Protein AF-A0A401TQN2-F1 (afdb_monomer_lite)

Sequence (87 aa):
DALDTAETLKAQFPRLVIEASGGISKDTLSQYFSPHIDIISLGYLTQHYAAVDFSLKIVGETELGNGEAQGATLGPDAAASRRDFAF

Foldseek 3Di:
DLQVVLVVCCVVPVPDAAEDEDPDDPVCVVVPDDPSHDYYDDPCVPPPDDDDDDDDDDDDPVVPPDDDPDDDDDDPPPPDDPDDDDD

Radius of gyration: 26.06 Å; chains: 1; bounding box: 50×26×66 Å

Organism: Chiloscyllium punctatum (NCBI:txid137246)

pLDDT: mean 80.33, std 21.63, range [39.19, 98.44]

Secondary structure (DSSP, 8-state):
-HHHHHHHHHHH-TT---EE-SS--TTTGGGG--TT--EE--THHHHSPPPP--------GGGSSS---------S-TTS-------

InterPro domains:
  IPR002638 Quinolinate phosphoribosyl transferase, C-terminal [PF01729] (5-57)
  IPR013785 Aldolase-type TIM barrel [G3DSA:3.20.20.70] (1-48)
  IPR027277 Nicotinate-nucleotide pyrophosphorylase/Putative pyrophosphorylase ModD [PTHR32179] (5-63)
  IPR036068 Nicotinate phosphoribosyltransferase-like, C-terminal [SSF51690] (5-59)

Structure (mmCIF, N/CA/C/O backbone):
data_AF-A0A401TQN2-F1
#
_entry.id   AF-A0A401TQN2-F1
#
loop_
_atom_site.group_PDB
_atom_site.id
_atom_site.type_symbol
_atom_site.label_atom_id
_atom_site.label_alt_id
_atom_site.label_comp_id
_atom_site.label_asym_id
_atom_site.label_entity_id
_atom_site.label_seq_id
_atom_site.pdbx_PDB_ins_code
_atom_site.Cartn_x
_atom_site.Cartn_y
_atom_site.Cartn_z
_atom_site.occupancy
_atom_site.B_iso_or_equiv
_atom_site.auth_seq_id
_atom_site.auth_comp_id
_atom_site.auth_asym_id
_atom_site.auth_atom_id
_atom_site.pdbx_PDB_model_num
ATOM 1 N N . ASP A 1 1 ? -5.453 -8.956 17.931 1.00 86.31 1 ASP A N 1
ATOM 2 C CA . ASP A 1 1 ? -4.440 -8.765 16.865 1.00 86.31 1 ASP A CA 1
ATOM 3 C C . ASP A 1 1 ? -4.652 -7.394 16.193 1.00 86.31 1 ASP A C 1
ATOM 5 O O . ASP A 1 1 ? -5.300 -6.547 16.805 1.00 86.31 1 ASP A O 1
ATOM 9 N N . ALA A 1 2 ? -4.103 -7.122 14.999 1.00 88.69 2 ALA A N 1
ATOM 10 C CA . ALA A 1 2 ? -4.319 -5.849 14.291 1.00 88.69 2 ALA A CA 1
ATOM 11 C C . ALA A 1 2 ? -5.786 -5.624 13.862 1.00 88.69 2 ALA A C 1
ATOM 13 O O . ALA A 1 2 ? -6.256 -4.487 13.889 1.00 88.69 2 ALA A O 1
ATOM 14 N N . LEU A 1 3 ? -6.512 -6.690 13.512 1.00 95.12 3 LEU A N 1
ATOM 15 C CA . LEU A 1 3 ? -7.915 -6.635 13.102 1.00 95.12 3 LEU A CA 1
ATOM 16 C C . LEU A 1 3 ? -8.823 -6.365 14.303 1.00 95.12 3 LEU A C 1
ATOM 18 O O . LEU A 1 3 ? -9.618 -5.428 14.252 1.00 95.12 3 LEU A O 1
ATOM 22 N N . ASP A 1 4 ? -8.627 -7.092 15.407 1.00 97.31 4 ASP A N 1
ATOM 23 C CA . ASP A 1 4 ? -9.390 -6.876 16.649 1.00 97.31 4 ASP A CA 1
ATOM 24 C C . ASP A 1 4 ? -9.188 -5.452 17.185 1.00 97.31 4 ASP A C 1
ATOM 26 O O . ASP A 1 4 ? -10.102 -4.807 17.707 1.00 97.31 4 ASP A O 1
ATOM 30 N N . THR A 1 5 ? -7.955 -4.946 17.061 1.00 97.62 5 THR A N 1
ATOM 31 C CA . THR A 1 5 ? -7.612 -3.586 17.489 1.00 97.62 5 THR A CA 1
ATOM 32 C C . THR A 1 5 ? -8.339 -2.561 16.622 1.00 97.62 5 THR A C 1
ATOM 34 O O . THR A 1 5 ? -8.904 -1.607 17.156 1.00 97.62 5 THR A O 1
ATOM 37 N N . ALA A 1 6 ? -8.367 -2.760 15.301 1.00 97.81 6 ALA A N 1
ATOM 38 C CA . ALA A 1 6 ? -9.067 -1.870 14.381 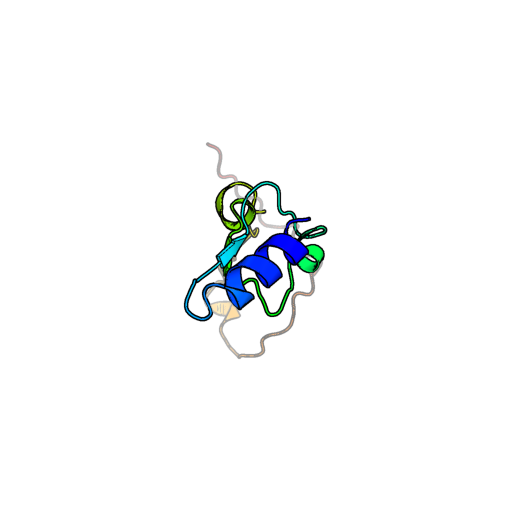1.00 97.81 6 ALA A CA 1
ATOM 39 C C . ALA A 1 6 ? -10.583 -1.854 14.635 1.00 97.81 6 ALA A C 1
ATOM 41 O O . ALA A 1 6 ? -11.178 -0.777 14.697 1.00 97.81 6 ALA A O 1
ATOM 42 N N . GLU A 1 7 ? -11.196 -3.020 14.856 1.00 98.12 7 GLU A N 1
ATOM 43 C CA . GLU A 1 7 ? -12.613 -3.136 15.221 1.00 98.12 7 GLU A CA 1
ATOM 44 C C . GLU A 1 7 ? -12.916 -2.384 16.523 1.00 98.12 7 GLU A C 1
ATOM 46 O O . GLU A 1 7 ? -13.803 -1.527 16.562 1.00 98.12 7 GLU A O 1
ATOM 51 N N . THR A 1 8 ? -12.123 -2.635 17.569 1.00 98.44 8 THR A N 1
ATOM 52 C CA . THR A 1 8 ? -12.290 -1.987 18.878 1.00 98.44 8 THR A CA 1
ATOM 53 C C . THR A 1 8 ? -12.197 -0.465 18.767 1.00 98.44 8 THR A C 1
ATOM 55 O O . THR A 1 8 ? -13.016 0.263 19.335 1.00 98.44 8 THR A O 1
ATOM 58 N N . LEU A 1 9 ? -11.219 0.037 18.009 1.00 98.19 9 LEU A N 1
ATOM 59 C CA . LEU A 1 9 ? -11.025 1.471 17.817 1.00 98.19 9 LEU A CA 1
ATOM 60 C C . LEU A 1 9 ? -12.152 2.105 16.997 1.00 98.19 9 LEU A C 1
ATOM 62 O O . LEU A 1 9 ? -12.626 3.178 17.366 1.00 98.19 9 LEU A O 1
ATOM 66 N N . LYS A 1 10 ? -12.632 1.450 15.934 1.00 98.12 10 LYS A N 1
ATOM 67 C CA . LYS A 1 10 ? -13.781 1.932 15.148 1.00 98.12 10 LYS A CA 1
ATOM 68 C C . LYS A 1 10 ? -15.075 1.935 15.959 1.00 98.12 10 LYS A C 1
ATOM 70 O O . LYS A 1 10 ? -15.875 2.853 15.795 1.00 98.12 10 LYS A O 1
ATOM 75 N N . ALA A 1 11 ? -15.273 0.962 16.850 1.00 98.00 11 ALA A N 1
ATOM 76 C CA . ALA A 1 11 ? -16.435 0.929 17.736 1.00 98.00 11 ALA A CA 1
ATOM 77 C C . ALA A 1 11 ? -16.459 2.133 18.696 1.00 98.00 11 ALA A C 1
ATOM 79 O O . ALA A 1 11 ? -17.513 2.727 18.921 1.00 98.00 11 ALA A O 1
ATOM 80 N N . GLN A 1 12 ? -15.298 2.524 19.232 1.00 98.38 12 GLN A N 1
ATOM 81 C CA . GLN A 1 12 ? -15.178 3.678 20.132 1.00 98.38 12 GLN A CA 1
ATOM 82 C C . GLN A 1 12 ? -15.170 5.016 19.386 1.00 98.38 12 GLN A C 1
ATOM 84 O O . GLN A 1 12 ? -15.725 6.008 19.861 1.00 98.38 12 GLN A O 1
ATOM 89 N N . PHE A 1 13 ? -14.562 5.049 18.201 1.00 98.19 13 PHE A N 1
ATOM 90 C CA . PHE A 1 13 ? -14.377 6.250 17.399 1.00 98.19 13 PHE A CA 1
ATOM 91 C C . PHE A 1 13 ? -14.810 5.988 15.948 1.00 98.19 13 PHE A C 1
ATOM 93 O O . PHE A 1 13 ? -13.962 5.812 15.073 1.00 98.19 13 PHE A O 1
ATOM 100 N N . PRO A 1 14 ? -16.120 6.037 15.635 1.00 96.94 14 PRO A N 1
ATOM 101 C CA . PRO A 1 14 ? -16.633 5.647 14.315 1.00 96.94 14 PRO A CA 1
ATOM 102 C C . PRO A 1 14 ? -16.077 6.447 13.129 1.00 96.94 14 PRO A C 1
ATOM 104 O O . PRO A 1 14 ? -16.120 5.989 11.993 1.00 96.94 14 PRO A O 1
ATOM 107 N N . ARG A 1 15 ? -15.560 7.657 13.381 1.00 97.62 15 ARG A N 1
ATOM 108 C CA . ARG A 1 15 ? -14.969 8.540 12.361 1.00 97.62 15 ARG A CA 1
ATOM 109 C C . ARG A 1 15 ? -13.444 8.442 12.267 1.00 97.62 15 ARG A C 1
ATOM 111 O O . ARG A 1 15 ? -12.853 9.165 11.471 1.00 97.62 15 ARG A O 1
ATO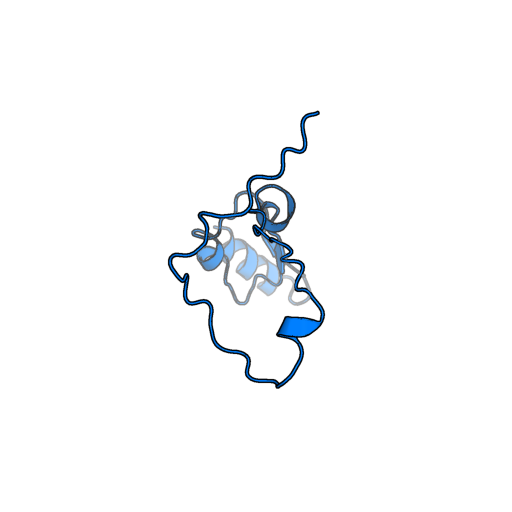M 118 N N . LEU A 1 16 ? -12.805 7.619 13.097 1.00 98.00 16 LEU A N 1
ATOM 119 C CA . LEU A 1 16 ? -11.360 7.423 13.055 1.00 98.00 16 LEU A CA 1
ATOM 120 C C . LEU A 1 16 ? -10.982 6.728 11.747 1.00 98.00 16 LEU A C 1
ATOM 122 O O . LEU A 1 16 ? -11.617 5.744 11.378 1.00 98.00 16 LEU A O 1
ATOM 126 N N . VAL A 1 17 ? -9.959 7.236 11.064 1.00 98.31 17 VAL A N 1
ATOM 127 C CA . VAL A 1 17 ? -9.358 6.578 9.899 1.00 98.31 17 VAL A CA 1
ATOM 128 C C . VAL A 1 17 ? -8.199 5.719 10.386 1.00 98.31 17 VAL A C 1
ATOM 130 O O . VAL A 1 17 ? -7.368 6.197 11.159 1.00 98.31 17 VAL A O 1
ATOM 133 N N . ILE A 1 18 ? -8.156 4.463 9.957 1.00 98.25 18 ILE A N 1
ATOM 134 C CA . ILE A 1 18 ? -7.148 3.486 10.367 1.00 98.25 18 ILE A CA 1
ATOM 135 C C . ILE A 1 18 ? -6.331 3.061 9.150 1.00 98.25 18 ILE A C 1
ATOM 137 O O . ILE A 1 18 ? -6.873 2.587 8.150 1.00 98.25 18 ILE A O 1
ATOM 141 N N . GLU A 1 19 ? -5.014 3.207 9.275 1.00 98.00 19 GLU A N 1
ATOM 142 C CA . GLU A 1 19 ? -4.030 2.741 8.303 1.00 98.00 19 GLU A CA 1
ATOM 143 C C . GLU A 1 19 ? -3.256 1.543 8.863 1.00 98.00 19 GLU A C 1
ATOM 145 O O . GLU A 1 19 ? -2.723 1.603 9.973 1.00 98.00 19 GLU A O 1
ATOM 150 N N . ALA A 1 20 ? -3.158 0.474 8.071 1.00 97.06 20 ALA A N 1
ATOM 151 C CA . ALA A 1 20 ? -2.236 -0.630 8.310 1.00 97.06 20 ALA A CA 1
ATOM 152 C C . ALA A 1 20 ? -0.973 -0.467 7.450 1.00 97.06 20 ALA A C 1
ATOM 154 O O . ALA A 1 20 ? -1.056 -0.247 6.239 1.00 97.06 20 ALA A O 1
ATOM 155 N N . SER A 1 21 ? 0.199 -0.595 8.073 1.00 95.25 21 SER A N 1
ATOM 156 C CA . SER A 1 21 ? 1.496 -0.418 7.417 1.00 95.25 21 SER A CA 1
ATOM 157 C C . SER A 1 21 ? 2.583 -1.296 8.047 1.00 95.25 21 SER A C 1
ATOM 159 O O . SER A 1 21 ? 2.422 -1.817 9.151 1.00 95.25 21 SER A O 1
ATOM 161 N N . GLY A 1 22 ? 3.708 -1.444 7.337 1.00 93.31 22 GLY A N 1
ATOM 162 C CA . GLY A 1 22 ? 4.914 -2.124 7.825 1.00 93.31 22 GLY A CA 1
ATOM 163 C C . GLY A 1 22 ? 4.924 -3.641 7.602 1.00 93.31 22 GLY A C 1
ATOM 164 O O . GLY A 1 22 ? 4.042 -4.362 8.047 1.00 93.31 22 GLY A O 1
ATOM 165 N N . GLY A 1 23 ? 5.953 -4.147 6.912 1.00 91.31 23 GLY A N 1
ATOM 166 C CA . GLY A 1 23 ? 6.173 -5.594 6.743 1.00 91.31 23 GLY A CA 1
ATOM 167 C C . GLY A 1 23 ? 5.133 -6.343 5.894 1.00 91.31 23 GLY A C 1
ATOM 168 O O . GLY A 1 23 ? 5.172 -7.570 5.839 1.00 91.31 23 GLY A O 1
ATOM 169 N N . ILE A 1 24 ? 4.219 -5.638 5.223 1.00 94.56 24 ILE A N 1
ATOM 170 C CA . ILE A 1 24 ? 3.177 -6.243 4.385 1.00 94.56 24 ILE A CA 1
ATOM 171 C C . ILE A 1 24 ? 3.763 -6.594 3.012 1.00 94.56 24 ILE A C 1
ATOM 173 O O . ILE A 1 24 ? 4.295 -5.731 2.308 1.00 94.56 24 ILE A O 1
ATOM 177 N N . SER A 1 25 ? 3.656 -7.865 2.629 1.00 91.38 25 SER A N 1
ATOM 178 C CA . SER A 1 25 ? 4.043 -8.383 1.318 1.00 91.38 25 SER A CA 1
ATOM 179 C C . SER A 1 25 ? 2.802 -8.690 0.478 1.00 91.38 25 SER A C 1
ATOM 181 O O . SER A 1 25 ? 1.672 -8.626 0.961 1.00 91.38 25 SER A O 1
ATOM 183 N N . LYS A 1 26 ? 2.998 -9.067 -0.789 1.00 90.38 26 LYS A N 1
ATOM 184 C CA . LYS A 1 26 ? 1.898 -9.511 -1.657 1.00 90.38 26 LYS A CA 1
ATOM 185 C C . LYS A 1 26 ? 1.135 -10.707 -1.065 1.00 90.38 26 LYS A C 1
ATOM 187 O O . LYS A 1 26 ? -0.081 -10.773 -1.211 1.00 90.38 26 LYS A O 1
ATOM 192 N N . ASP A 1 27 ? 1.839 -11.602 -0.374 1.00 94.50 27 ASP A N 1
ATOM 193 C CA . ASP A 1 27 ? 1.261 -12.823 0.197 1.00 94.50 27 ASP A CA 1
ATOM 194 C C . ASP A 1 27 ? 0.494 -12.548 1.498 1.00 94.50 27 ASP A C 1
ATOM 196 O O . ASP A 1 27 ? -0.522 -13.186 1.769 1.00 94.50 27 ASP A O 1
ATOM 200 N N . THR A 1 28 ? 0.945 -11.573 2.296 1.00 94.38 28 THR A N 1
ATOM 201 C CA . THR A 1 28 ? 0.306 -11.225 3.576 1.00 94.38 28 THR A CA 1
ATOM 202 C C . THR A 1 28 ? -0.749 -10.131 3.454 1.00 94.38 28 THR A C 1
ATOM 204 O O . THR A 1 28 ? -1.564 -9.984 4.358 1.00 94.38 28 THR A O 1
ATOM 207 N N . LEU A 1 29 ? -0.805 -9.406 2.331 1.00 95.19 29 LEU A N 1
ATOM 208 C CA . LEU A 1 29 ? -1.734 -8.294 2.101 1.00 95.19 29 LEU A CA 1
ATOM 209 C C . LEU A 1 29 ? -3.195 -8.638 2.421 1.00 95.19 29 LEU A C 1
ATOM 211 O O . LEU A 1 29 ? -3.878 -7.872 3.096 1.00 95.19 29 LEU A O 1
ATOM 215 N N . SER A 1 30 ? -3.662 -9.800 1.963 1.00 96.25 30 SER A N 1
ATOM 216 C CA . SER A 1 30 ? -5.056 -10.227 2.145 1.00 96.25 30 SER A CA 1
ATOM 217 C C . SER A 1 30 ? -5.459 -10.401 3.614 1.00 96.25 30 SER A C 1
ATOM 219 O O . SER A 1 30 ? -6.632 -10.262 3.943 1.00 96.25 30 SER A O 1
ATOM 221 N N . GLN A 1 31 ? -4.493 -10.637 4.506 1.00 95.88 31 GLN A N 1
ATOM 222 C CA . GLN A 1 31 ? -4.722 -10.791 5.946 1.00 95.88 31 GLN A CA 1
ATOM 223 C C . GLN A 1 31 ? -5.108 -9.465 6.617 1.00 95.88 31 GLN A C 1
ATOM 225 O O . GLN A 1 31 ? -5.654 -9.471 7.714 1.00 95.88 31 GLN A O 1
ATOM 230 N N . TYR A 1 32 ? -4.846 -8.334 5.957 1.00 96.44 32 TYR A N 1
ATOM 231 C CA . TYR A 1 32 ? -5.188 -6.994 6.437 1.00 96.44 32 TYR A CA 1
ATOM 232 C C . TYR A 1 32 ? -6.492 -6.459 5.826 1.00 96.44 32 TYR A C 1
ATOM 234 O O . TYR A 1 32 ? -6.888 -5.332 6.117 1.00 96.44 32 TYR A O 1
ATOM 242 N N . PHE A 1 33 ? -7.185 -7.240 4.987 1.00 96.19 33 PHE A N 1
ATOM 243 C CA . PHE A 1 33 ? -8.487 -6.847 4.451 1.00 96.19 33 PHE A CA 1
ATOM 244 C C . PHE A 1 33 ? -9.557 -6.964 5.534 1.00 96.19 33 PHE A C 1
ATOM 246 O O . PHE A 1 33 ? -9.920 -8.057 5.961 1.00 96.19 33 PHE A O 1
ATOM 253 N N . SER A 1 34 ? -10.069 -5.818 5.972 1.00 96.50 34 SER A N 1
ATOM 254 C CA . SER A 1 34 ? -11.064 -5.727 7.034 1.00 96.50 34 SER A CA 1
ATOM 255 C C . SER A 1 34 ? -11.987 -4.532 6.805 1.00 96.50 34 SER A C 1
ATOM 257 O O . SER A 1 34 ? -11.506 -3.490 6.361 1.00 96.50 34 SER A O 1
ATOM 259 N N . PRO A 1 35 ? -13.283 -4.620 7.165 1.00 97.00 35 PRO A N 1
ATOM 260 C CA . PRO A 1 35 ? -14.193 -3.470 7.161 1.00 97.00 35 PRO A CA 1
ATOM 261 C C . PRO A 1 35 ? -13.741 -2.309 8.061 1.00 97.00 35 PRO A C 1
ATOM 263 O O . PRO A 1 35 ? -14.275 -1.207 7.956 1.00 97.00 35 PRO A O 1
ATOM 266 N N . HIS A 1 36 ? -12.800 -2.562 8.976 1.00 98.00 36 HIS A N 1
ATOM 267 C CA . HIS A 1 36 ? -12.339 -1.601 9.977 1.00 98.00 36 HIS A CA 1
ATOM 268 C C . HIS A 1 36 ? -10.981 -0.967 9.650 1.00 98.00 36 HIS A C 1
ATOM 270 O O . HIS A 1 36 ? -10.567 -0.049 10.356 1.00 98.00 36 HIS A O 1
ATOM 276 N N . ILE A 1 37 ? -10.303 -1.424 8.592 1.00 97.81 37 ILE A N 1
ATOM 277 C CA . ILE A 1 37 ? -9.065 -0.829 8.078 1.00 97.81 37 ILE A CA 1
ATOM 278 C C . ILE A 1 37 ? -9.415 -0.069 6.801 1.00 97.81 37 ILE A C 1
ATOM 280 O O . ILE A 1 37 ? -9.919 -0.651 5.846 1.00 97.81 37 ILE A O 1
ATOM 284 N N . ASP A 1 38 ? -9.146 1.233 6.782 1.00 98.06 38 ASP A N 1
ATOM 285 C CA . ASP A 1 38 ? -9.527 2.095 5.661 1.00 98.06 38 ASP A CA 1
ATOM 286 C C . ASP A 1 38 ? -8.424 2.166 4.597 1.00 98.06 38 ASP A C 1
ATOM 288 O O . ASP A 1 38 ? -8.703 2.303 3.406 1.00 98.06 38 ASP A O 1
ATOM 292 N N . ILE A 1 39 ? -7.161 2.104 5.029 1.00 98.12 39 ILE A N 1
ATOM 293 C CA . ILE A 1 39 ? -5.987 2.287 4.173 1.00 98.12 39 ILE A CA 1
ATOM 294 C C . ILE A 1 39 ? -4.966 1.195 4.482 1.00 98.12 39 ILE A C 1
ATOM 296 O O . ILE A 1 39 ? -4.696 0.886 5.642 1.00 98.12 39 ILE A O 1
ATOM 300 N N . ILE A 1 40 ? -4.354 0.642 3.437 1.00 97.38 40 ILE A N 1
ATOM 301 C CA . ILE A 1 40 ? -3.190 -0.235 3.562 1.00 97.38 40 ILE A CA 1
ATOM 302 C C . ILE A 1 40 ? -2.055 0.381 2.752 1.00 97.38 40 ILE A C 1
ATOM 304 O O . ILE A 1 40 ? -2.154 0.491 1.528 1.00 97.38 40 ILE A O 1
ATOM 308 N N . SER A 1 41 ? -0.982 0.790 3.425 1.00 96.25 41 SER A N 1
ATOM 309 C CA . SER A 1 41 ? 0.184 1.379 2.769 1.00 96.25 41 SER A CA 1
ATOM 310 C C . SER A 1 41 ? 1.289 0.342 2.572 1.00 96.25 41 SER A C 1
ATOM 312 O O . SER A 1 41 ? 1.656 -0.421 3.468 1.00 96.25 41 SER A O 1
ATOM 314 N N . LEU A 1 42 ? 1.824 0.294 1.349 1.00 95.00 42 LEU A N 1
ATOM 315 C CA . LEU A 1 42 ? 2.774 -0.728 0.914 1.00 95.00 42 LEU A CA 1
ATOM 316 C C . LEU A 1 42 ? 4.070 -0.083 0.427 1.00 95.00 42 LEU A C 1
ATOM 318 O O . LEU A 1 42 ? 4.182 0.311 -0.733 1.00 95.00 42 LEU A O 1
ATOM 322 N N . GLY A 1 43 ? 5.090 -0.043 1.290 1.00 91.69 43 GLY A N 1
ATOM 323 C CA . GLY A 1 43 ? 6.432 0.424 0.904 1.00 91.69 43 GLY A CA 1
ATOM 324 C C . GLY A 1 43 ? 7.068 -0.407 -0.221 1.00 91.69 43 GLY A C 1
ATOM 325 O O . GLY A 1 43 ? 7.879 0.100 -0.994 1.00 91.69 43 GLY A O 1
ATOM 326 N N . TYR A 1 44 ? 6.646 -1.669 -0.371 1.00 87.31 44 TYR A N 1
ATOM 327 C CA . TYR A 1 44 ? 7.057 -2.562 -1.459 1.00 87.31 44 TYR A CA 1
ATOM 328 C C . TYR A 1 44 ? 6.843 -1.947 -2.855 1.00 87.31 44 TYR A C 1
ATOM 330 O O . TYR A 1 44 ? 7.679 -2.144 -3.734 1.00 87.31 44 TYR A O 1
ATOM 338 N N . LEU A 1 45 ? 5.780 -1.151 -3.037 1.00 89.44 45 LEU A N 1
ATOM 339 C CA . LEU A 1 45 ? 5.423 -0.551 -4.329 1.00 89.44 45 LEU A CA 1
ATOM 340 C C . LEU A 1 45 ? 6.477 0.425 -4.866 1.00 89.44 45 LEU A C 1
ATOM 342 O O . LEU A 1 45 ? 6.546 0.630 -6.073 1.00 89.44 45 LEU A O 1
ATOM 346 N N . THR A 1 46 ? 7.290 1.027 -3.995 1.00 91.25 46 THR A N 1
ATOM 347 C CA . THR A 1 46 ? 8.296 2.025 -4.391 1.00 91.25 46 THR A CA 1
ATOM 348 C C . THR A 1 46 ? 9.728 1.576 -4.130 1.00 91.25 46 THR A C 1
ATOM 350 O O . THR A 1 46 ? 10.630 2.006 -4.842 1.00 91.25 46 THR A O 1
ATOM 353 N N . GLN A 1 47 ? 9.958 0.707 -3.142 1.00 87.94 47 GLN A N 1
ATOM 354 C CA . GLN A 1 47 ? 11.311 0.353 -2.693 1.00 87.94 47 GLN A CA 1
ATOM 355 C C . GLN A 1 47 ? 11.790 -1.025 -3.168 1.00 87.94 47 GLN A C 1
ATOM 357 O O . GLN A 1 47 ? 12.988 -1.282 -3.151 1.00 87.94 47 GLN A O 1
ATOM 362 N N . HIS A 1 48 ? 10.884 -1.914 -3.588 1.00 84.44 48 HIS A N 1
ATOM 363 C CA . HIS A 1 48 ? 11.213 -3.313 -3.899 1.00 84.44 48 HIS A CA 1
ATOM 364 C C . HIS A 1 48 ? 10.456 -3.830 -5.135 1.00 84.44 48 HIS A C 1
ATOM 366 O O . HIS A 1 48 ? 10.087 -5.003 -5.210 1.00 84.44 48 HIS A O 1
ATOM 372 N N . TYR A 1 49 ? 10.204 -2.950 -6.105 1.00 86.81 49 TYR A N 1
ATOM 373 C CA . TYR A 1 49 ? 9.483 -3.294 -7.326 1.00 86.81 49 TYR A CA 1
ATOM 374 C C . TYR A 1 49 ? 10.408 -3.924 -8.378 1.00 86.81 49 TYR A C 1
ATOM 376 O O . TYR A 1 49 ? 11.594 -3.606 -8.465 1.00 86.81 49 TYR A O 1
ATOM 384 N N . ALA A 1 50 ? 9.849 -4.804 -9.208 1.00 90.31 50 ALA A N 1
ATOM 385 C CA . ALA A 1 50 ? 10.524 -5.290 -10.405 1.00 90.31 50 ALA A CA 1
ATOM 386 C C . ALA A 1 50 ? 10.324 -4.283 -11.544 1.00 90.31 50 ALA A C 1
ATOM 388 O O . ALA A 1 50 ? 9.186 -3.938 -11.874 1.00 90.31 50 ALA A O 1
ATOM 389 N N . ALA A 1 51 ? 11.417 -3.809 -12.141 1.00 93.62 51 ALA A N 1
ATOM 390 C CA . ALA A 1 51 ? 11.341 -2.964 -13.326 1.00 93.62 51 ALA A CA 1
ATOM 391 C C . ALA A 1 51 ? 10.777 -3.764 -14.511 1.00 93.62 51 ALA A C 1
ATOM 393 O O . ALA A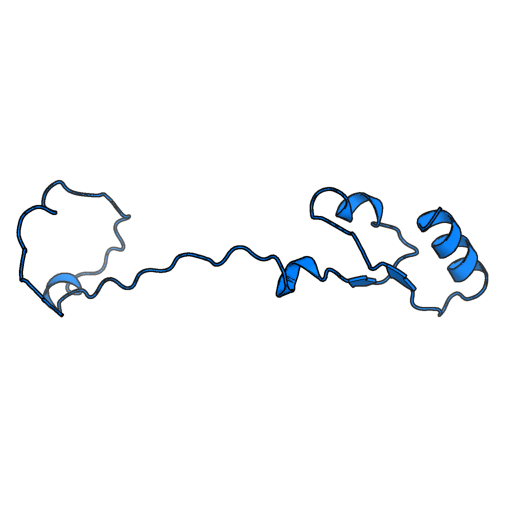 1 51 ? 11.135 -4.925 -14.712 1.00 93.62 51 ALA A O 1
ATOM 394 N N . VAL A 1 52 ? 9.899 -3.137 -15.294 1.00 94.12 52 VAL A N 1
ATOM 395 C CA . VAL A 1 52 ? 9.421 -3.718 -16.552 1.00 94.12 52 VAL A CA 1
ATOM 396 C C . VAL A 1 52 ? 10.496 -3.513 -17.614 1.00 94.12 52 VAL A C 1
ATOM 398 O O . VAL A 1 52 ? 10.962 -2.391 -17.811 1.00 94.12 52 VAL A O 1
ATOM 401 N N . ASP A 1 53 ? 10.884 -4.596 -18.282 1.00 95.81 53 ASP A N 1
ATOM 402 C CA . ASP A 1 53 ? 11.877 -4.571 -19.353 1.00 95.81 53 ASP A CA 1
ATOM 403 C C . ASP A 1 53 ? 11.218 -4.150 -20.673 1.00 95.81 53 ASP A C 1
ATOM 405 O O . ASP A 1 53 ? 10.363 -4.855 -21.217 1.00 95.81 53 ASP A O 1
ATOM 409 N N . PHE A 1 54 ? 11.584 -2.967 -21.163 1.00 95.94 54 PHE A N 1
ATOM 410 C CA . PHE A 1 54 ? 11.091 -2.420 -22.421 1.00 95.94 54 PHE A CA 1
ATOM 411 C C . PHE A 1 54 ? 12.225 -2.337 -23.439 1.00 95.94 54 PHE A C 1
ATOM 413 O O . PHE A 1 54 ? 13.332 -1.906 -23.126 1.00 95.94 54 PHE A O 1
ATOM 420 N N . SER A 1 55 ? 11.912 -2.655 -24.697 1.00 93.81 55 SER A N 1
ATOM 421 C CA . SER A 1 55 ? 12.813 -2.441 -25.829 1.00 93.81 55 SER A CA 1
ATOM 422 C C . SER A 1 55 ? 12.146 -1.575 -26.897 1.00 93.81 55 SER A C 1
ATOM 424 O O . SER A 1 55 ? 10.935 -1.640 -27.110 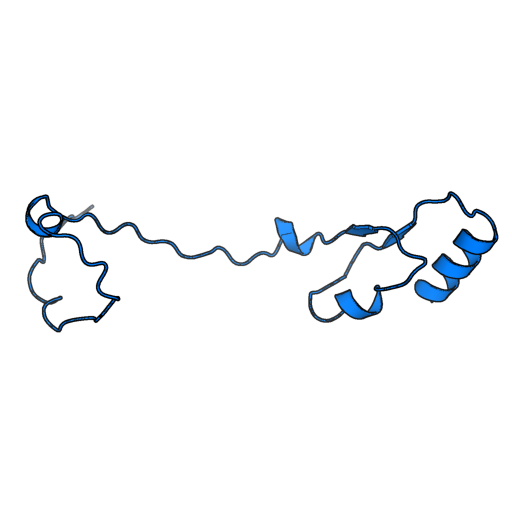1.00 93.81 55 SER A O 1
ATOM 426 N N . LEU A 1 56 ? 12.945 -0.744 -27.566 1.00 94.75 56 LEU A N 1
ATOM 427 C CA . LEU A 1 56 ? 12.518 0.060 -28.707 1.00 94.75 56 LEU A CA 1
ATOM 428 C C . LEU A 1 56 ? 13.094 -0.552 -29.984 1.00 94.75 56 LEU A C 1
ATOM 430 O O . LEU A 1 56 ? 14.311 -0.566 -30.171 1.00 94.75 56 LEU A O 1
ATOM 434 N N . LYS A 1 57 ? 12.223 -1.023 -30.881 1.00 92.69 57 LYS A N 1
ATOM 435 C CA . LYS A 1 57 ? 12.615 -1.488 -32.216 1.00 92.69 57 LYS A CA 1
ATOM 436 C C . LYS A 1 57 ? 12.358 -0.381 -33.233 1.00 92.69 57 LYS A C 1
ATOM 438 O O . LYS A 1 57 ? 11.211 -0.020 -33.480 1.00 92.69 57 LYS A O 1
ATOM 443 N N . ILE A 1 58 ? 13.424 0.147 -33.824 1.00 91.19 58 ILE A N 1
ATOM 444 C CA . ILE A 1 58 ? 13.321 1.108 -34.926 1.00 91.19 58 ILE A CA 1
ATOM 445 C C . ILE A 1 58 ? 12.960 0.326 -36.194 1.00 91.19 58 ILE A C 1
ATOM 447 O O . ILE A 1 58 ? 13.678 -0.600 -36.569 1.00 91.19 58 ILE A O 1
ATOM 451 N N . VAL A 1 59 ? 11.853 0.693 -36.841 1.00 88.69 59 VAL A N 1
ATOM 452 C CA . VAL A 1 59 ? 11.440 0.151 -38.144 1.00 88.69 59 VAL A CA 1
ATOM 453 C C . VAL A 1 59 ? 11.648 1.212 -39.222 1.00 88.69 59 VAL A C 1
ATOM 455 O O . VAL A 1 59 ? 11.401 2.395 -38.991 1.00 88.69 59 VAL A O 1
ATOM 458 N N . GLY A 1 60 ? 12.164 0.801 -40.380 1.00 85.62 60 GLY A N 1
ATOM 459 C CA . GLY A 1 60 ? 12.309 1.685 -41.536 1.00 85.62 60 GLY A CA 1
ATOM 460 C C . GLY A 1 60 ? 10.959 1.965 -42.201 1.00 85.62 60 GLY A C 1
ATOM 461 O O . GLY A 1 60 ? 10.012 1.198 -42.046 1.00 85.62 60 GLY A O 1
ATOM 462 N N . GLU A 1 61 ? 10.885 3.045 -42.978 1.00 68.19 61 GLU A N 1
ATOM 463 C CA . GLU A 1 61 ? 9.660 3.516 -43.650 1.00 68.19 61 GLU A CA 1
ATOM 464 C C . GLU A 1 61 ? 8.998 2.443 -44.541 1.00 68.19 61 GLU A C 1
ATOM 466 O O . GLU A 1 61 ? 7.777 2.404 -44.670 1.00 68.19 61 GLU A O 1
ATOM 471 N N . THR A 1 62 ? 9.784 1.499 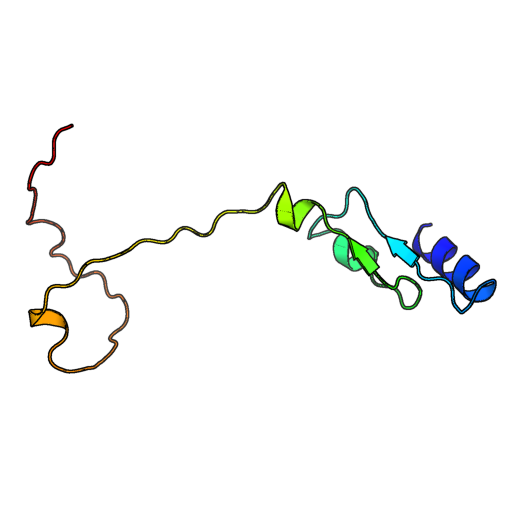-45.068 1.00 58.56 62 THR A N 1
ATOM 472 C CA . THR A 1 62 ? 9.309 0.377 -45.891 1.00 58.56 62 THR A CA 1
ATOM 473 C C . THR A 1 62 ? 8.406 -0.614 -45.140 1.00 58.56 62 THR A C 1
ATOM 475 O O . THR A 1 62 ? 7.637 -1.318 -45.784 1.00 58.56 62 THR A O 1
ATOM 478 N N . GLU A 1 63 ? 8.460 -0.673 -43.804 1.00 58.12 63 GLU A N 1
ATOM 479 C CA . GLU A 1 63 ? 7.662 -1.617 -42.994 1.00 58.12 63 GLU A CA 1
ATOM 480 C C . GLU A 1 63 ? 6.354 -1.012 -42.453 1.00 58.12 63 GLU A C 1
ATOM 482 O O . GLU A 1 63 ? 5.535 -1.720 -41.874 1.00 58.12 63 GLU A O 1
ATOM 487 N N . LEU A 1 64 ? 6.132 0.294 -42.645 1.00 57.56 64 LEU A N 1
ATOM 488 C CA . LEU A 1 64 ? 4.906 0.992 -42.223 1.00 57.56 64 LEU A CA 1
ATOM 489 C C . LEU A 1 64 ? 3.882 1.144 -43.365 1.00 57.56 64 LEU A C 1
ATOM 491 O O . LEU A 1 64 ? 2.795 1.690 -43.166 1.00 57.56 64 LEU A O 1
ATOM 495 N N . GLY A 1 65 ? 4.211 0.641 -44.559 1.00 50.09 65 GLY A N 1
ATOM 496 C CA . GLY A 1 65 ? 3.311 0.566 -45.703 1.00 50.09 65 GLY A CA 1
ATOM 497 C C . GLY A 1 65 ? 2.423 -0.675 -45.637 1.00 50.09 65 GLY A C 1
ATOM 498 O O . GLY A 1 65 ? 2.873 -1.767 -45.965 1.00 50.09 65 GLY A O 1
ATOM 499 N N . ASN A 1 66 ? 1.149 -0.451 -45.308 1.00 49.66 66 ASN A N 1
ATOM 500 C CA . ASN A 1 66 ? 0.021 -1.394 -45.251 1.00 49.66 66 ASN A CA 1
ATOM 501 C C . ASN A 1 66 ? -0.165 -2.032 -43.873 1.00 49.66 66 ASN A C 1
ATOM 503 O O . ASN A 1 66 ? 0.452 -3.028 -43.514 1.00 49.66 66 ASN A O 1
ATOM 507 N N . GLY A 1 67 ? -1.052 -1.409 -43.097 1.00 55.16 67 GLY A N 1
ATOM 508 C CA . GLY A 1 67 ? -1.384 -1.840 -41.754 1.00 55.16 67 GLY A CA 1
ATOM 509 C C . GLY A 1 67 ? -1.946 -3.252 -41.726 1.00 55.16 67 GLY A C 1
ATOM 510 O O . GLY A 1 67 ? -3.021 -3.496 -42.249 1.00 55.16 67 GLY A O 1
ATOM 511 N N . GLU A 1 68 ? -1.247 -4.124 -41.018 1.00 44.66 68 GLU A N 1
ATOM 512 C CA . GLU A 1 68 ? -1.817 -5.166 -40.179 1.00 44.66 68 GLU A CA 1
ATOM 513 C C . GLU A 1 68 ? -0.813 -5.396 -39.048 1.00 44.66 68 GLU A C 1
ATOM 515 O O . GLU A 1 68 ? 0.346 -5.735 -39.280 1.00 44.66 68 GLU A O 1
ATOM 520 N N . ALA A 1 69 ? -1.238 -5.161 -37.806 1.00 54.12 69 ALA A N 1
ATOM 521 C CA . ALA A 1 69 ? -0.462 -5.524 -36.630 1.00 54.12 69 ALA A CA 1
ATOM 522 C C . ALA A 1 69 ? -0.421 -7.057 -36.533 1.00 54.12 69 ALA A C 1
ATOM 524 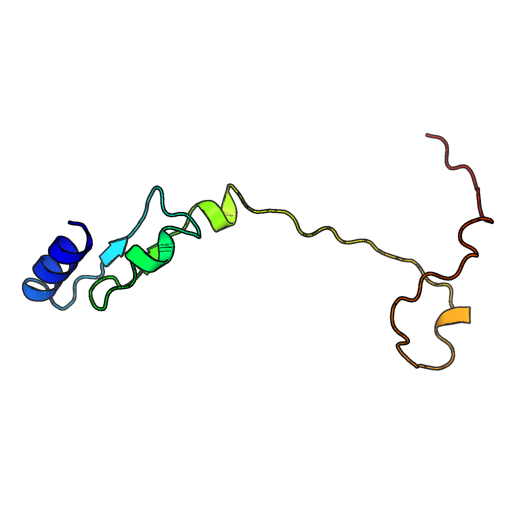O O . ALA A 1 69 ? -1.249 -7.669 -35.861 1.00 54.12 69 ALA A O 1
ATOM 525 N N . GLN A 1 70 ? 0.507 -7.689 -37.249 1.00 45.25 70 GLN A N 1
ATOM 526 C CA . GLN A 1 70 ? 0.759 -9.118 -37.123 1.00 45.25 70 GLN A CA 1
ATOM 527 C C . GLN A 1 70 ? 1.701 -9.353 -35.944 1.00 45.25 70 GLN A C 1
ATOM 529 O O . GLN A 1 70 ? 2.751 -8.723 -35.807 1.00 45.25 70 GLN A O 1
ATOM 534 N N . GLY A 1 71 ? 1.241 -10.223 -35.044 1.00 43.41 71 GLY A N 1
ATOM 535 C CA . GLY A 1 71 ? 1.906 -10.568 -33.799 1.00 43.41 71 GLY A CA 1
ATOM 536 C C . GLY A 1 71 ? 3.357 -10.993 -33.998 1.00 43.41 71 GLY A C 1
ATOM 537 O O . GLY A 1 71 ? 3.761 -11.467 -35.059 1.00 43.41 71 GLY A O 1
ATOM 538 N N . ALA A 1 72 ? 4.139 -10.812 -32.937 1.00 49.56 72 ALA A N 1
ATOM 539 C CA . ALA A 1 72 ? 5.545 -11.167 -32.872 1.00 49.56 72 ALA A CA 1
ATOM 540 C C . ALA A 1 72 ? 5.762 -12.661 -33.172 1.00 49.56 72 ALA A C 1
ATOM 542 O O . ALA A 1 72 ? 5.750 -13.501 -32.275 1.00 49.56 72 ALA A O 1
ATOM 543 N N . THR A 1 73 ? 6.001 -12.989 -34.437 1.00 43.31 73 THR A N 1
ATOM 544 C CA . THR A 1 73 ? 6.592 -14.264 -34.843 1.00 43.31 73 THR A CA 1
ATOM 545 C C . THR A 1 73 ? 8.050 -14.012 -35.191 1.00 43.31 73 THR A C 1
ATOM 547 O O . THR A 1 73 ? 8.367 -13.299 -36.141 1.00 43.31 73 THR A O 1
ATOM 550 N N . LEU A 1 74 ? 8.944 -14.572 -34.374 1.00 49.50 74 LEU A N 1
ATOM 551 C CA . LEU A 1 74 ? 10.385 -14.568 -34.604 1.00 49.50 74 LEU A CA 1
ATOM 552 C C . LEU A 1 74 ? 10.688 -15.426 -35.842 1.00 49.50 74 LEU A C 1
ATOM 554 O O . LEU A 1 74 ? 10.672 -16.653 -35.773 1.00 49.50 74 LEU A O 1
ATOM 558 N N . GLY A 1 75 ? 10.919 -14.772 -36.980 1.00 43.41 75 GLY A N 1
ATOM 559 C CA . GLY A 1 75 ? 11.442 -15.401 -38.193 1.00 43.41 75 GLY A CA 1
ATOM 560 C C . GLY A 1 75 ? 12.968 -15.586 -38.129 1.00 43.41 75 GLY A C 1
ATOM 561 O O . GLY A 1 75 ? 13.643 -14.835 -37.424 1.00 43.41 75 GLY A O 1
ATOM 562 N N . PRO A 1 76 ? 13.534 -16.560 -38.865 1.00 43.97 76 PRO A N 1
ATOM 563 C CA . PRO A 1 76 ? 14.912 -17.042 -38.702 1.00 43.97 76 PRO A CA 1
ATOM 564 C C . PRO A 1 76 ? 16.017 -16.084 -39.186 1.00 43.97 76 PRO A C 1
ATOM 566 O O . PRO A 1 76 ? 17.189 -16.444 -39.129 1.00 43.97 76 PRO A O 1
ATOM 569 N N . ASP A 1 77 ? 15.684 -14.873 -39.639 1.00 45.72 77 ASP A N 1
ATOM 570 C CA . ASP A 1 77 ? 16.624 -13.996 -40.353 1.00 45.72 77 ASP A CA 1
ATOM 571 C C . ASP A 1 77 ? 17.343 -12.960 -39.464 1.00 45.72 77 ASP A C 1
ATOM 573 O O . ASP A 1 77 ? 17.858 -11.942 -39.920 1.00 45.72 77 ASP A O 1
ATOM 577 N N . ALA A 1 78 ? 17.450 -13.232 -38.160 1.00 46.03 78 ALA A N 1
ATOM 578 C CA . ALA A 1 78 ? 18.262 -12.442 -37.227 1.00 46.03 78 ALA A CA 1
ATOM 579 C C . ALA A 1 78 ? 19.782 -12.696 -37.381 1.00 46.03 78 ALA A C 1
ATOM 581 O O . ALA A 1 78 ? 20.541 -12.531 -36.427 1.00 46.03 78 ALA A O 1
ATOM 582 N N . ALA A 1 79 ? 20.240 -13.132 -38.559 1.00 43.50 79 ALA A N 1
ATOM 583 C CA . ALA A 1 79 ? 21.631 -13.511 -38.803 1.00 43.50 79 ALA A CA 1
ATOM 584 C C . ALA A 1 79 ? 22.429 -12.495 -39.642 1.00 43.50 79 ALA A C 1
ATOM 586 O O . ALA A 1 79 ? 23.648 -12.629 -39.738 1.00 43.50 79 ALA A O 1
ATOM 587 N N . ALA A 1 80 ? 21.808 -11.462 -40.223 1.00 49.31 80 ALA A N 1
ATOM 588 C CA . ALA A 1 80 ? 22.492 -10.626 -41.213 1.00 49.31 80 ALA A CA 1
ATOM 589 C C . ALA A 1 80 ? 22.318 -9.112 -41.010 1.00 49.31 80 ALA A C 1
ATOM 591 O O . ALA A 1 80 ? 21.835 -8.406 -41.887 1.00 49.31 80 ALA A O 1
ATOM 592 N N . SER A 1 81 ? 22.802 -8.572 -39.890 1.00 47.00 81 SER A N 1
ATOM 593 C CA . SER A 1 81 ? 23.394 -7.223 -39.915 1.00 47.00 81 SER A CA 1
ATOM 594 C C . SER A 1 81 ? 24.289 -6.991 -38.705 1.00 47.00 81 SER A C 1
ATOM 596 O O . SER A 1 81 ? 23.986 -6.241 -37.782 1.00 47.00 81 SER A O 1
ATOM 598 N N . ARG A 1 82 ? 25.436 -7.672 -38.708 1.00 52.72 82 ARG A N 1
ATOM 599 C CA . ARG A 1 82 ? 26.579 -7.263 -37.899 1.00 52.72 82 ARG A CA 1
ATOM 600 C C . ARG A 1 82 ? 27.113 -5.977 -38.537 1.00 52.72 82 ARG A C 1
ATOM 602 O O . ARG A 1 82 ? 27.811 -6.028 -39.546 1.00 52.72 82 ARG A O 1
ATOM 609 N N . ARG A 1 83 ? 26.716 -4.822 -38.007 1.00 47.50 83 ARG A N 1
ATOM 610 C CA . ARG A 1 83 ? 27.493 -3.593 -38.161 1.00 47.50 83 ARG A CA 1
ATOM 611 C C . ARG A 1 83 ? 27.979 -3.196 -36.788 1.00 47.50 83 ARG A C 1
ATOM 613 O O . ARG A 1 83 ? 27.198 -2.870 -35.900 1.00 47.50 83 ARG A O 1
ATOM 620 N N . ASP A 1 84 ? 29.286 -3.330 -36.658 1.00 48.72 84 ASP A N 1
ATOM 621 C CA . ASP A 1 84 ? 30.071 -2.998 -35.494 1.00 48.72 84 ASP A CA 1
ATOM 622 C C . ASP A 1 84 ? 29.799 -1.549 -35.081 1.00 48.72 84 ASP A C 1
ATOM 624 O O . ASP A 1 84 ? 30.080 -0.613 -35.828 1.00 48.72 84 ASP A O 1
ATOM 628 N N . PHE A 1 85 ? 29.278 -1.367 -33.873 1.00 43.22 85 PHE A N 1
ATOM 629 C CA . PHE A 1 85 ? 29.523 -0.155 -33.106 1.00 43.22 85 PHE A CA 1
ATOM 630 C C . PHE A 1 85 ? 30.394 -0.564 -31.925 1.00 43.22 85 PHE A C 1
ATOM 632 O O . PHE A 1 85 ? 29.912 -1.032 -30.896 1.00 43.22 85 PHE A O 1
ATOM 639 N N . ALA A 1 86 ? 31.705 -0.469 -32.149 1.00 39.19 86 ALA A N 1
ATOM 640 C CA . ALA A 1 86 ? 32.700 -0.484 -31.092 1.00 39.19 86 ALA A CA 1
ATOM 641 C C . ALA A 1 86 ? 32.584 0.820 -30.283 1.00 39.19 86 ALA A C 1
ATOM 643 O O . ALA A 1 86 ? 32.479 1.897 -30.876 1.00 39.19 86 ALA A O 1
ATOM 644 N N . PHE A 1 87 ? 32.608 0.698 -28.955 1.00 41.81 87 PHE A N 1
ATOM 645 C CA . PHE A 1 87 ? 33.066 1.760 -28.059 1.00 41.81 87 PHE A CA 1
ATOM 646 C C . PHE A 1 87 ? 34.559 1.563 -27.801 1.00 41.81 87 PHE A C 1
ATOM 648 O O . PHE A 1 87 ? 34.969 0.384 -27.676 1.00 41.81 87 PHE A O 1
#